Protein AF-R7ULP4-F1 (afdb_monomer)

Sequence (105 aa):
AEEVTEVVMGDGTTFQCGSIAWAKIVGCPWWPCRVRTFVKTENPEGGATYTANVSWFATKTFSMVDCTDMRPFLEDFHLRYTRKQRKSGYRSAVRNALAVAKLMT

Structure (mmCIF, N/CA/C/O backbone):
data_AF-R7ULP4-F1
#
_entry.id   AF-R7ULP4-F1
#
loop_
_atom_site.group_PDB
_atom_site.id
_atom_site.type_symbol
_atom_site.label_atom_id
_atom_site.label_alt_id
_atom_site.label_comp_id
_atom_site.label_asym_id
_atom_site.label_entity_id
_atom_site.label_seq_id
_atom_site.pdbx_PDB_ins_code
_atom_site.Cartn_x
_atom_site.Cartn_y
_atom_site.Cartn_z
_atom_site.occupancy
_atom_site.B_iso_or_equiv
_atom_site.auth_seq_id
_atom_site.auth_comp_id
_atom_site.auth_asym_id
_atom_site.auth_atom_id
_atom_site.pdbx_PDB_model_num
ATOM 1 N N . ALA A 1 1 ? -4.249 3.906 19.798 1.00 82.88 1 ALA A N 1
ATOM 2 C CA . ALA A 1 1 ? -3.920 3.407 18.454 1.00 82.88 1 ALA A CA 1
ATOM 3 C C . ALA A 1 1 ? -4.171 1.910 18.455 1.00 82.88 1 ALA A C 1
ATOM 5 O O . ALA A 1 1 ? -3.682 1.232 19.350 1.00 82.88 1 ALA A O 1
ATOM 6 N N . GLU A 1 2 ? -4.996 1.438 17.534 1.00 93.56 2 GLU A N 1
ATOM 7 C CA . GLU A 1 2 ? -5.482 0.060 17.448 1.00 93.56 2 GLU A CA 1
ATOM 8 C C . GLU A 1 2 ? -4.964 -0.560 16.14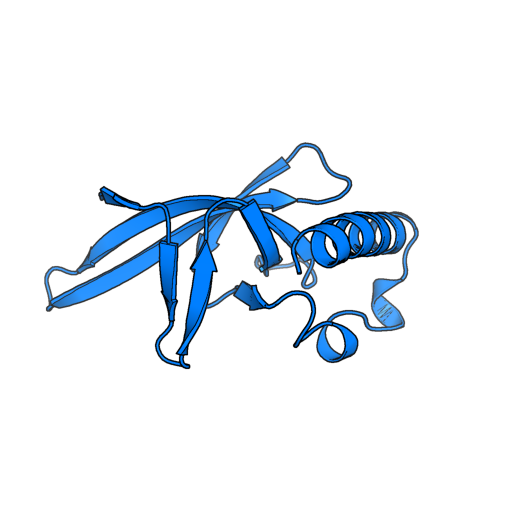9 1.00 93.56 2 GLU A C 1
ATOM 10 O O . GLU A 1 2 ? -5.035 0.079 15.099 1.00 93.56 2 GLU A O 1
ATOM 15 N N . GLU A 1 3 ? -4.415 -1.773 16.206 1.00 95.81 3 GLU A N 1
ATOM 16 C CA . GLU A 1 3 ? -4.027 -2.493 14.992 1.00 95.81 3 GLU A CA 1
ATOM 17 C C . GLU A 1 3 ? -5.256 -3.153 14.363 1.00 95.81 3 GLU A C 1
ATOM 19 O O . GLU A 1 3 ? -6.002 -3.853 15.043 1.00 95.81 3 GLU A O 1
ATOM 24 N N . VAL A 1 4 ? -5.456 -2.942 13.064 1.00 96.25 4 VAL A N 1
ATOM 25 C CA . VAL A 1 4 ? -6.571 -3.516 12.301 1.00 96.25 4 VAL A CA 1
ATOM 26 C C . VAL A 1 4 ? -6.054 -4.208 11.042 1.00 96.25 4 VAL A C 1
ATOM 28 O O . VAL A 1 4 ? -4.974 -3.895 10.532 1.00 96.25 4 VAL A O 1
ATOM 31 N N . THR A 1 5 ? -6.818 -5.177 10.537 1.00 95.06 5 THR A N 1
ATOM 32 C CA . THR A 1 5 ? -6.424 -5.993 9.376 1.00 95.06 5 THR A CA 1
ATOM 33 C C . THR A 1 5 ? -7.008 -5.517 8.054 1.00 95.06 5 THR A C 1
ATOM 35 O O . THR A 1 5 ? -6.616 -6.003 6.995 1.00 95.06 5 THR A O 1
ATOM 38 N N . GLU A 1 6 ? -7.951 -4.586 8.106 1.00 96.06 6 GLU A N 1
ATOM 39 C CA . GLU A 1 6 ? -8.679 -4.069 6.958 1.00 96.06 6 GLU A CA 1
ATOM 40 C C . GLU A 1 6 ? -9.084 -2.621 7.215 1.00 96.06 6 GLU A C 1
ATOM 42 O O . GLU A 1 6 ? -9.358 -2.236 8.353 1.00 96.06 6 GLU A O 1
ATOM 47 N N . VAL A 1 7 ? -9.124 -1.827 6.148 1.00 96.31 7 VAL A N 1
ATOM 48 C CA . VAL A 1 7 ? -9.623 -0.454 6.159 1.00 96.31 7 VAL A CA 1
ATOM 49 C C . VAL A 1 7 ? -10.490 -0.209 4.931 1.00 96.31 7 VAL A C 1
ATOM 51 O O . VAL A 1 7 ? -10.157 -0.643 3.827 1.00 96.31 7 VAL A O 1
ATOM 54 N N . VAL A 1 8 ? -11.586 0.521 5.130 1.00 95.00 8 VAL A N 1
ATOM 55 C CA . VAL A 1 8 ? -12.453 1.020 4.057 1.00 95.00 8 VAL A CA 1
ATOM 56 C C . VAL A 1 8 ? -12.286 2.532 3.995 1.00 95.00 8 VAL A C 1
ATOM 58 O O . VAL A 1 8 ? -12.530 3.241 4.972 1.00 95.00 8 VAL A O 1
ATOM 61 N N . MET A 1 9 ? -11.826 3.021 2.852 1.00 91.38 9 MET A N 1
ATOM 62 C CA . MET A 1 9 ? -11.582 4.433 2.596 1.00 91.38 9 MET A CA 1
ATOM 63 C C . MET A 1 9 ? -12.886 5.155 2.257 1.00 91.38 9 MET A C 1
ATOM 65 O O . MET A 1 9 ? -13.856 4.549 1.806 1.00 91.38 9 MET A O 1
ATOM 69 N N . GLY A 1 10 ? -12.903 6.479 2.426 1.00 87.56 10 GLY A N 1
ATOM 70 C CA . GLY A 1 10 ? -14.094 7.295 2.154 1.00 87.56 10 GLY A CA 1
ATOM 71 C C . GLY A 1 10 ? -14.578 7.262 0.697 1.00 87.56 10 GLY A C 1
ATOM 72 O O . GLY A 1 10 ? -15.737 7.567 0.442 1.00 87.56 10 GLY A O 1
ATOM 73 N N . ASP A 1 11 ? -13.721 6.868 -0.250 1.00 87.50 11 ASP A N 1
ATOM 74 C CA . ASP A 1 11 ? -14.073 6.663 -1.662 1.00 87.50 11 ASP A CA 1
ATOM 75 C C . ASP A 1 11 ? -14.594 5.241 -1.966 1.00 87.50 11 ASP A C 1
ATOM 77 O O . ASP A 1 11 ? -14.835 4.907 -3.124 1.00 87.50 11 ASP A O 1
ATOM 81 N N . GLY A 1 12 ? -14.782 4.407 -0.936 1.00 91.31 12 GLY A N 1
ATOM 82 C CA . GLY A 1 12 ? -15.225 3.017 -1.049 1.00 91.31 12 GLY A CA 1
ATOM 83 C C . GLY A 1 12 ? -14.100 2.018 -1.324 1.00 91.31 12 GLY A C 1
ATOM 84 O O . GLY A 1 12 ? -14.361 0.818 -1.383 1.00 91.31 12 GLY A O 1
ATOM 85 N N . THR A 1 13 ? -12.854 2.474 -1.474 1.00 93.31 13 THR A N 1
ATOM 86 C CA . THR A 1 13 ? -11.702 1.585 -1.645 1.00 93.31 13 THR A CA 1
ATOM 87 C C . THR A 1 13 ? -11.441 0.782 -0.376 1.00 93.31 13 THR A C 1
ATOM 89 O O . THR A 1 13 ? -11.289 1.360 0.697 1.00 93.31 13 THR A O 1
ATOM 92 N N . THR A 1 14 ? -11.273 -0.531 -0.504 1.00 95.75 14 THR A N 1
ATOM 93 C CA . THR A 1 14 ? -10.909 -1.403 0.618 1.00 95.75 14 THR A CA 1
ATOM 94 C C . THR A 1 14 ? -9.472 -1.891 0.484 1.00 95.75 14 THR A C 1
ATOM 96 O O . THR A 1 14 ? -9.057 -2.351 -0.580 1.00 95.75 14 THR A O 1
ATOM 99 N N . PHE A 1 15 ? -8.713 -1.834 1.578 1.00 96.69 15 PHE A N 1
ATOM 100 C CA . PHE A 1 15 ? -7.401 -2.468 1.680 1.00 96.69 15 PHE A CA 1
ATOM 101 C C . PHE A 1 15 ? -7.379 -3.448 2.848 1.00 96.69 15 PHE A C 1
ATOM 103 O O . PHE A 1 15 ? -7.901 -3.158 3.919 1.00 96.69 15 PHE A O 1
ATOM 110 N N . GLN A 1 16 ? -6.708 -4.579 2.661 1.00 96.81 16 GLN A N 1
ATOM 111 C CA . GLN A 1 16 ? -6.537 -5.624 3.664 1.00 96.81 16 GLN A CA 1
ATOM 112 C C . GLN A 1 16 ? -5.054 -5.940 3.871 1.00 96.81 16 GLN A C 1
ATOM 114 O O . GLN A 1 16 ? -4.196 -5.630 3.036 1.00 96.81 16 GLN A O 1
ATOM 119 N N . CYS A 1 17 ? -4.727 -6.592 4.983 1.00 96.75 17 CYS A N 1
ATOM 120 C CA . CYS A 1 17 ? -3.405 -7.167 5.183 1.00 96.75 17 CYS A CA 1
ATOM 121 C C . CYS A 1 17 ? -3.055 -8.093 4.014 1.00 96.75 17 CYS A C 1
ATOM 123 O O . CYS A 1 17 ? -3.781 -9.024 3.678 1.00 96.75 17 CYS A O 1
ATOM 125 N N . GLY A 1 18 ? -1.911 -7.838 3.386 1.00 96.50 18 GLY A N 1
ATOM 126 C CA . GLY A 1 18 ? -1.467 -8.551 2.199 1.00 96.50 18 GLY A CA 1
ATOM 127 C C . GL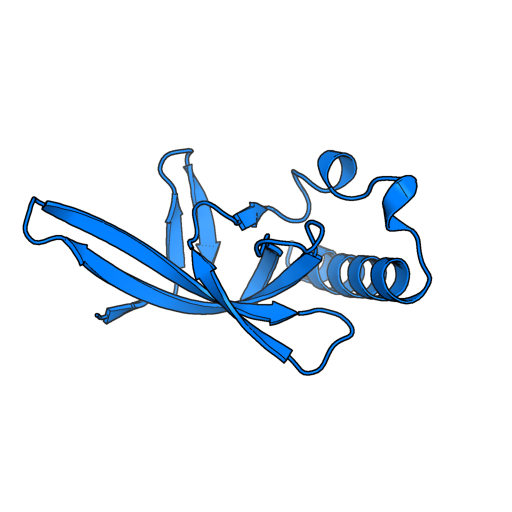Y A 1 18 ? -1.878 -7.918 0.872 1.00 96.50 18 GLY A C 1
ATOM 128 O O . GLY A 1 18 ? -1.275 -8.307 -0.129 1.00 96.50 18 GLY A O 1
ATOM 129 N N . SER A 1 19 ? -2.789 -6.934 0.846 1.00 97.00 19 SER A N 1
ATOM 130 C CA . SER A 1 19 ? -3.129 -6.194 -0.374 1.00 97.00 19 SER A CA 1
ATOM 131 C C . SER A 1 19 ? -1.882 -5.606 -1.028 1.00 97.00 19 SER A C 1
ATOM 133 O O . SER A 1 19 ? -0.966 -5.109 -0.359 1.00 97.00 19 SER A O 1
ATOM 135 N N . ILE A 1 20 ? -1.862 -5.651 -2.358 1.00 98.06 20 ILE A N 1
ATOM 136 C CA . ILE A 1 20 ? -0.858 -4.966 -3.164 1.00 98.06 20 ILE A CA 1
ATOM 137 C C . ILE A 1 20 ? -1.420 -3.596 -3.521 1.00 98.06 20 ILE A C 1
ATOM 139 O O . ILE A 1 20 ? -2.533 -3.495 -4.034 1.00 98.06 20 ILE A O 1
ATOM 143 N N . ALA A 1 21 ? -0.653 -2.545 -3.248 1.00 98.00 21 ALA A N 1
ATOM 144 C CA . ALA A 1 21 ? -1.081 -1.168 -3.453 1.00 98.00 21 ALA A CA 1
ATOM 145 C C . ALA A 1 21 ? 0.041 -0.327 -4.065 1.00 98.00 21 ALA A C 1
ATOM 147 O O . ALA A 1 21 ? 1.222 -0.682 -4.026 1.00 98.00 21 ALA A O 1
ATOM 148 N N . TRP A 1 22 ? -0.330 0.821 -4.616 1.00 97.94 22 TRP A N 1
ATOM 149 C CA . TRP A 1 22 ? 0.587 1.936 -4.787 1.00 97.94 22 TRP A CA 1
ATOM 150 C C . TRP A 1 22 ? 0.589 2.758 -3.508 1.00 97.94 22 TRP A C 1
ATOM 152 O O . TRP A 1 22 ? -0.474 3.077 -2.988 1.00 97.94 22 TRP A O 1
ATOM 162 N N . ALA A 1 23 ? 1.766 3.153 -3.040 1.00 97.75 23 ALA A N 1
ATOM 163 C CA . ALA A 1 23 ? 1.897 4.080 -1.926 1.00 97.75 23 ALA A CA 1
ATOM 164 C C . ALA A 1 23 ? 2.862 5.214 -2.277 1.00 97.75 23 ALA A C 1
ATOM 166 O O . ALA A 1 23 ? 3.774 5.057 -3.102 1.00 97.75 23 ALA A O 1
ATOM 167 N N . LYS A 1 24 ? 2.637 6.373 -1.663 1.00 95.81 24 LYS A N 1
ATOM 168 C CA . LYS A 1 24 ? 3.416 7.585 -1.883 1.00 95.81 24 LYS A CA 1
ATOM 169 C C . LYS A 1 24 ? 4.065 8.034 -0.583 1.00 95.81 24 LYS A C 1
ATOM 171 O O . LYS A 1 24 ? 3.412 8.170 0.436 1.00 95.81 24 LYS A O 1
ATOM 176 N N . ILE A 1 25 ? 5.359 8.329 -0.654 1.00 94.62 25 ILE A N 1
ATOM 177 C CA . ILE A 1 25 ? 6.059 9.103 0.376 1.00 94.62 25 ILE A CA 1
ATOM 178 C C . ILE A 1 25 ? 6.624 10.376 -0.250 1.00 94.62 25 ILE A C 1
ATOM 180 O O . ILE A 1 25 ? 6.902 10.425 -1.458 1.00 94.62 25 ILE A O 1
ATOM 184 N N . VAL A 1 26 ? 6.752 11.435 0.546 1.00 92.00 26 VAL A N 1
ATOM 185 C CA . VAL A 1 26 ? 7.266 12.737 0.095 1.00 92.00 26 VAL A CA 1
ATOM 186 C C . VAL A 1 26 ? 8.657 12.565 -0.533 1.00 92.00 26 VAL A C 1
ATOM 188 O O . VAL A 1 26 ? 9.481 11.797 -0.051 1.00 92.00 26 VAL A O 1
ATOM 191 N N . GLY A 1 27 ? 8.902 13.228 -1.668 1.00 90.12 27 GLY A N 1
ATOM 192 C CA . GLY A 1 27 ? 10.177 13.144 -2.399 1.00 90.12 27 GLY A CA 1
ATOM 193 C C . GLY A 1 27 ? 10.382 11.899 -3.281 1.00 90.12 27 GLY A C 1
ATOM 194 O O . GLY A 1 27 ? 11.227 11.931 -4.173 1.00 90.12 27 GLY A O 1
ATOM 195 N N . CYS A 1 28 ? 9.592 10.831 -3.123 1.00 89.12 28 CYS A N 1
ATOM 196 C CA . CYS A 1 28 ? 9.667 9.627 -3.967 1.00 89.12 28 CYS A CA 1
ATOM 197 C C . CYS A 1 28 ? 8.495 9.540 -4.961 1.00 89.12 28 CYS A C 1
ATOM 199 O O . CYS A 1 28 ? 7.438 10.121 -4.708 1.00 89.12 28 CYS A O 1
ATOM 201 N N . PRO A 1 29 ? 8.624 8.828 -6.098 1.00 91.69 29 PRO A N 1
ATOM 202 C CA . PRO A 1 29 ? 7.467 8.507 -6.934 1.00 91.69 29 PRO A CA 1
ATOM 203 C C . PRO A 1 29 ? 6.511 7.555 -6.198 1.00 91.69 29 PRO A C 1
ATOM 205 O O . PRO A 1 29 ? 6.871 6.960 -5.185 1.00 91.69 29 PRO A O 1
ATOM 208 N N . TRP A 1 30 ? 5.303 7.381 -6.737 1.00 94.94 30 TRP A N 1
ATOM 209 C CA . TRP A 1 30 ? 4.428 6.279 -6.334 1.00 94.94 30 TRP A CA 1
ATOM 210 C C . TRP A 1 30 ? 5.158 4.954 -6.540 1.00 94.94 30 TRP A C 1
ATOM 212 O O . TRP A 1 30 ? 5.652 4.700 -7.638 1.00 94.94 30 TRP A O 1
ATOM 222 N N . TRP A 1 31 ? 5.237 4.127 -5.501 1.00 95.88 31 TRP A N 1
ATOM 223 C CA . TRP A 1 31 ? 5.965 2.861 -5.531 1.00 95.88 31 TRP A CA 1
ATOM 224 C C . TRP A 1 31 ? 5.044 1.715 -5.104 1.00 95.88 31 TRP A C 1
ATOM 226 O O . TRP A 1 31 ? 4.212 1.911 -4.216 1.00 95.88 31 TRP A O 1
ATOM 236 N N . PRO A 1 32 ? 5.155 0.526 -5.720 1.00 97.50 32 PRO A N 1
ATOM 237 C CA . PRO A 1 32 ? 4.352 -0.615 -5.311 1.00 97.50 32 PRO A CA 1
ATOM 238 C C . PRO A 1 32 ? 4.782 -1.145 -3.943 1.00 97.50 32 PRO A C 1
ATOM 240 O O . PRO A 1 32 ? 5.973 -1.345 -3.677 1.00 97.50 32 PRO A O 1
ATOM 243 N N . CYS A 1 33 ? 3.810 -1.453 -3.099 1.00 98.19 33 CYS A N 1
ATOM 244 C CA . CYS A 1 33 ? 4.029 -2.007 -1.775 1.00 98.19 33 CYS A CA 1
ATOM 245 C C . CYS A 1 33 ? 3.059 -3.154 -1.471 1.00 98.19 33 CYS A C 1
ATOM 247 O O . CYS A 1 33 ? 2.055 -3.349 -2.161 1.00 98.19 33 CYS A O 1
ATOM 249 N N . ARG A 1 34 ? 3.392 -3.933 -0.441 1.00 98.12 34 ARG A N 1
ATOM 250 C CA . ARG A 1 34 ? 2.499 -4.907 0.183 1.00 98.12 34 ARG A CA 1
ATOM 251 C C . ARG A 1 34 ? 2.127 -4.407 1.570 1.00 98.12 34 ARG A C 1
ATOM 253 O O . ARG A 1 34 ? 3.007 -4.090 2.372 1.00 98.12 34 ARG A O 1
ATOM 260 N N . VAL A 1 35 ? 0.833 -4.367 1.850 1.00 98.12 35 VAL A N 1
ATOM 261 C CA . VAL A 1 35 ? 0.309 -4.027 3.172 1.00 98.12 35 VAL A CA 1
ATOM 262 C C . VAL A 1 35 ? 0.642 -5.144 4.156 1.00 98.12 35 VAL A C 1
ATOM 264 O O . VAL A 1 35 ? 0.439 -6.321 3.855 1.00 98.12 35 VAL A O 1
ATOM 267 N N . ARG A 1 36 ? 1.148 -4.782 5.335 1.00 97.38 36 ARG A N 1
ATOM 268 C CA . ARG A 1 36 ? 1.429 -5.719 6.428 1.00 97.38 36 ARG A CA 1
ATOM 269 C C . ARG A 1 36 ? 0.363 -5.651 7.508 1.00 97.38 36 ARG A C 1
ATOM 271 O O . ARG A 1 36 ? -0.176 -6.691 7.853 1.00 97.38 36 ARG A O 1
ATOM 278 N N . THR A 1 37 ? 0.105 -4.450 8.015 1.00 97.44 37 THR A N 1
ATOM 279 C CA . THR A 1 37 ? -0.863 -4.148 9.078 1.00 97.44 37 THR A CA 1
ATOM 280 C C . THR A 1 37 ? -1.363 -2.715 8.909 1.00 97.44 37 THR A C 1
ATOM 282 O O . THR A 1 37 ? -0.735 -1.922 8.196 1.00 97.44 37 THR A O 1
ATOM 285 N N . PHE A 1 38 ? -2.460 -2.367 9.573 1.00 98.19 38 PHE A N 1
ATOM 286 C CA . PHE A 1 38 ? -2.931 -0.990 9.686 1.00 98.19 38 PHE A CA 1
ATOM 287 C C . PHE A 1 38 ? -2.998 -0.571 11.142 1.00 98.19 38 PHE A C 1
ATOM 289 O O . PHE A 1 38 ? -3.240 -1.388 12.021 1.00 98.19 38 PHE A O 1
ATOM 296 N N . VAL A 1 39 ? -2.839 0.722 11.382 1.00 97.75 39 VAL A N 1
ATOM 297 C CA . VAL A 1 39 ? -3.034 1.338 12.686 1.00 97.75 39 VAL A CA 1
ATOM 298 C C . VAL A 1 39 ? -4.136 2.377 12.555 1.00 97.75 39 VAL A C 1
ATOM 300 O O . VAL A 1 39 ? -3.983 3.359 11.827 1.00 97.75 39 VAL A O 1
ATOM 303 N N . LYS A 1 40 ? -5.238 2.157 13.270 1.00 96.69 40 LYS A N 1
ATOM 304 C CA . LYS A 1 40 ? -6.317 3.120 13.464 1.00 96.69 40 LYS A CA 1
ATOM 305 C C . LYS A 1 40 ? -5.962 4.030 14.638 1.00 96.69 40 LYS A C 1
ATOM 307 O O . LYS A 1 40 ? -5.687 3.564 15.749 1.00 96.69 40 LYS A O 1
ATOM 312 N N . THR A 1 41 ? -5.994 5.335 14.409 1.00 95.69 41 THR A N 1
ATOM 313 C CA . THR A 1 41 ? -5.828 6.343 15.460 1.00 95.69 41 THR A CA 1
ATOM 314 C C . THR A 1 41 ? -7.083 7.194 15.523 1.00 95.69 41 THR A C 1
ATOM 316 O O . THR A 1 41 ? -7.437 7.854 14.551 1.00 95.69 41 THR A O 1
ATOM 319 N N . GLU A 1 42 ? -7.777 7.143 16.656 1.00 94.12 42 GLU A N 1
ATOM 320 C CA . GLU A 1 42 ? -8.962 7.965 16.889 1.00 94.12 42 GLU A CA 1
ATOM 321 C C . GLU A 1 42 ? -8.556 9.415 17.136 1.00 94.12 42 GLU A C 1
ATOM 323 O O . GLU A 1 42 ? -7.576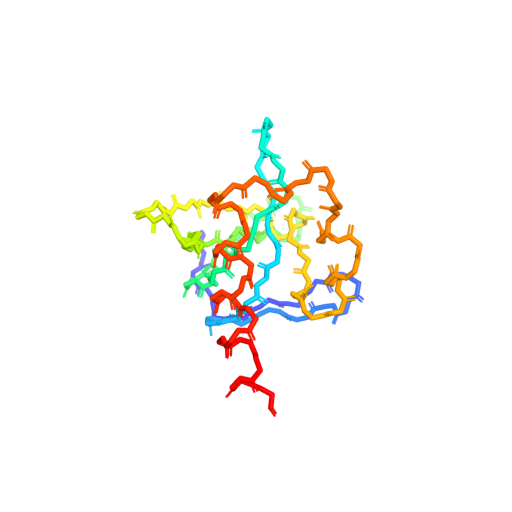 9.689 17.834 1.00 94.12 42 GLU A O 1
ATOM 328 N N . ASN A 1 43 ? -9.311 10.338 16.550 1.00 89.44 43 ASN A N 1
ATOM 329 C CA . ASN A 1 43 ? -9.082 11.761 16.731 1.00 89.44 43 ASN A CA 1
ATOM 330 C C . ASN A 1 43 ? -9.924 12.269 17.914 1.00 89.44 43 ASN A C 1
ATOM 332 O O . ASN A 1 43 ? -11.106 11.929 17.995 1.00 89.44 43 ASN A O 1
ATOM 336 N N . PRO A 1 44 ? -9.376 13.129 18.794 1.00 87.69 44 PRO A N 1
ATOM 337 C CA . PRO A 1 44 ? -10.126 13.696 19.921 1.00 87.69 44 PRO A CA 1
ATOM 338 C C . PRO A 1 44 ? -11.374 14.490 19.507 1.00 87.69 44 PRO A C 1
ATOM 340 O O . PRO A 1 44 ? -12.349 14.545 20.247 1.00 87.69 44 PRO A O 1
ATOM 343 N N . GLU A 1 45 ? -11.346 15.089 18.315 1.00 88.88 45 GLU A N 1
ATOM 344 C CA . GLU A 1 45 ? -12.446 15.873 17.734 1.00 88.88 45 GLU A CA 1
ATOM 345 C C . GLU A 1 45 ? -13.494 14.998 17.016 1.00 88.88 45 GLU A C 1
ATOM 347 O O . GLU A 1 45 ? -14.475 15.508 16.477 1.00 88.88 45 GLU A O 1
ATOM 352 N N . GLY A 1 46 ? -13.304 13.675 17.024 1.00 85.50 46 GLY A N 1
ATOM 353 C CA . GLY A 1 46 ? -14.136 12.704 16.323 1.00 85.50 46 GLY A CA 1
ATOM 354 C C . GLY A 1 46 ? -13.505 12.193 15.023 1.00 85.50 46 GLY A C 1
ATOM 355 O O . GLY A 1 46 ? -12.713 12.864 14.361 1.00 85.50 46 GLY A O 1
ATOM 356 N N . GLY A 1 47 ? -13.867 10.963 14.653 1.00 88.31 47 GLY A N 1
ATOM 357 C CA . GLY A 1 47 ? -13.326 10.263 13.486 1.00 88.31 47 GLY A CA 1
ATOM 358 C C . GLY A 1 47 ? -12.037 9.489 13.776 1.00 88.31 47 GLY A C 1
ATOM 359 O O . GLY A 1 47 ? -11.590 9.373 14.918 1.00 88.31 47 GLY A O 1
ATOM 360 N N . ALA A 1 48 ? -11.447 8.921 12.724 1.00 91.75 48 ALA A N 1
ATOM 361 C CA . ALA A 1 48 ? -10.214 8.151 12.820 1.00 91.75 48 ALA A CA 1
ATOM 362 C C . ALA A 1 48 ? -9.332 8.353 11.585 1.00 91.75 48 ALA A C 1
ATOM 364 O O . ALA A 1 48 ? -9.830 8.509 10.469 1.00 91.75 48 ALA A O 1
ATOM 365 N N . THR A 1 49 ? -8.022 8.312 11.798 1.00 93.50 49 THR A N 1
ATOM 366 C CA . THR A 1 49 ? -7.010 8.210 10.744 1.00 93.50 49 THR A CA 1
ATOM 367 C C . THR A 1 49 ? -6.481 6.783 10.673 1.00 93.50 49 THR A C 1
ATOM 369 O O . THR A 1 49 ? -6.499 6.046 11.664 1.00 93.50 49 THR A O 1
ATOM 372 N N . TYR A 1 50 ? -6.015 6.388 9.490 1.00 96.38 50 TYR A N 1
ATOM 373 C CA . TYR A 1 50 ? -5.509 5.045 9.235 1.00 96.38 50 TYR A CA 1
ATOM 374 C C . TYR A 1 50 ? -4.128 5.135 8.603 1.00 96.38 50 TYR A C 1
ATOM 376 O O . TYR A 1 50 ? -3.957 5.717 7.531 1.00 96.38 50 TYR A O 1
ATOM 384 N N . THR A 1 51 ? -3.141 4.517 9.239 1.00 97.50 51 THR A N 1
ATOM 385 C CA . THR A 1 51 ? -1.777 4.427 8.713 1.00 97.50 51 THR A CA 1
ATOM 386 C C . THR A 1 51 ? -1.440 2.968 8.437 1.00 97.50 51 THR A C 1
ATOM 388 O O . THR A 1 51 ? -1.563 2.122 9.318 1.00 97.50 51 THR A O 1
ATOM 391 N N . ALA A 1 52 ? -0.994 2.653 7.228 1.00 98.31 52 ALA A N 1
ATOM 392 C CA . ALA A 1 52 ? -0.568 1.318 6.840 1.00 98.31 52 ALA A CA 1
ATOM 393 C C . ALA A 1 52 ? 0.931 1.119 7.095 1.00 98.31 52 ALA A C 1
ATOM 395 O O . ALA A 1 52 ? 1.755 1.932 6.674 1.00 98.31 52 ALA A O 1
ATOM 396 N N . ASN A 1 53 ? 1.300 -0.004 7.708 1.00 98.00 53 ASN A N 1
ATOM 397 C CA . ASN A 1 53 ? 2.665 -0.519 7.666 1.00 98.00 53 ASN A CA 1
ATOM 398 C C . ASN A 1 53 ? 2.852 -1.279 6.353 1.00 98.00 53 ASN A C 1
ATOM 400 O O . ASN A 1 53 ? 2.218 -2.315 6.135 1.00 98.00 53 ASN A O 1
ATOM 404 N N . VAL A 1 54 ? 3.723 -0.790 5.476 1.00 98.44 54 VAL A N 1
ATOM 405 C CA . VAL A 1 54 ? 3.921 -1.365 4.142 1.00 98.44 54 VAL A CA 1
ATOM 406 C C . VAL A 1 54 ? 5.357 -1.827 3.938 1.00 98.44 54 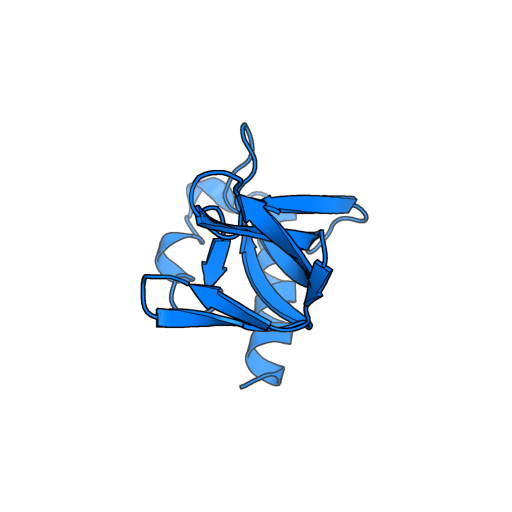VAL A C 1
ATOM 408 O O . VAL A 1 54 ? 6.295 -1.191 4.415 1.00 98.44 54 VAL A O 1
ATOM 411 N N . SER A 1 55 ? 5.546 -2.918 3.195 1.00 98.19 55 SER A N 1
ATOM 412 C CA . SER A 1 55 ? 6.851 -3.314 2.655 1.00 98.19 55 SER A CA 1
ATOM 413 C C . SER A 1 55 ? 6.938 -2.970 1.172 1.00 98.19 55 SER A C 1
ATOM 415 O O . SER A 1 55 ? 6.014 -3.225 0.398 1.00 98.19 55 SER A O 1
ATOM 417 N N . TRP A 1 56 ? 8.050 -2.371 0.756 1.00 97.50 56 TRP A N 1
ATOM 418 C CA . TRP A 1 56 ? 8.210 -1.897 -0.618 1.00 97.50 56 TRP A CA 1
ATOM 419 C C . TRP A 1 56 ? 8.746 -3.006 -1.527 1.00 97.50 56 TRP A C 1
ATOM 421 O O . TRP A 1 56 ? 9.726 -3.684 -1.207 1.00 97.50 56 TRP A O 1
ATOM 431 N N . PHE A 1 57 ? 8.134 -3.190 -2.700 1.00 96.62 57 PHE A N 1
ATOM 432 C CA . PHE A 1 57 ? 8.630 -4.179 -3.656 1.00 96.62 57 PHE A CA 1
ATOM 433 C C . PHE A 1 57 ? 10.023 -3.802 -4.174 1.00 96.62 57 PHE A C 1
ATOM 435 O O . PHE A 1 57 ? 10.303 -2.640 -4.473 1.00 96.62 57 PHE A O 1
ATOM 442 N N . ALA A 1 58 ? 10.872 -4.823 -4.333 1.00 94.12 58 ALA A N 1
ATOM 443 C CA . ALA A 1 58 ? 12.275 -4.719 -4.751 1.00 94.12 58 ALA A CA 1
ATOM 444 C C . ALA A 1 58 ? 13.184 -3.899 -3.811 1.00 94.12 58 ALA A C 1
ATOM 446 O O . ALA A 1 58 ? 14.285 -3.516 -4.206 1.00 94.12 58 ALA A O 1
ATOM 447 N N . THR A 1 59 ? 12.768 -3.680 -2.562 1.00 91.44 59 THR A N 1
ATOM 448 C CA . THR A 1 59 ? 13.629 -3.149 -1.498 1.00 91.44 59 THR A CA 1
ATOM 449 C C . THR A 1 59 ? 13.555 -4.056 -0.259 1.00 91.44 59 THR A C 1
ATOM 451 O O . THR A 1 59 ? 12.840 -5.057 -0.246 1.00 91.44 59 THR A O 1
ATOM 454 N N . LYS A 1 60 ? 14.327 -3.727 0.785 1.00 93.00 60 LYS A N 1
ATOM 455 C CA . LYS A 1 60 ? 14.243 -4.356 2.119 1.00 93.00 60 LYS A CA 1
ATOM 456 C C . LYS A 1 60 ? 13.619 -3.424 3.164 1.00 93.00 60 LYS A C 1
ATOM 458 O O . LYS A 1 60 ? 13.751 -3.661 4.360 1.00 93.00 60 LYS A O 1
ATOM 463 N N . THR A 1 61 ? 13.015 -2.327 2.721 1.00 95.81 61 THR A N 1
ATOM 464 C CA . THR A 1 61 ? 12.518 -1.269 3.599 1.00 95.81 61 THR A CA 1
ATOM 465 C C . THR A 1 61 ? 11.025 -1.425 3.853 1.00 95.81 61 THR A C 1
ATOM 467 O O . THR A 1 61 ? 10.277 -1.948 3.023 1.00 95.81 61 THR A O 1
ATOM 470 N N . PHE A 1 62 ? 10.597 -0.941 5.014 1.00 96.81 62 PHE A N 1
ATOM 471 C CA . PHE A 1 62 ? 9.198 -0.783 5.381 1.00 96.81 62 PHE A CA 1
ATOM 472 C C . PHE A 1 62 ? 8.953 0.653 5.837 1.00 96.81 62 PHE A C 1
ATOM 474 O O . PHE A 1 62 ? 9.894 1.376 6.178 1.00 96.81 62 PHE A O 1
ATOM 481 N N . SER A 1 63 ? 7.704 1.097 5.797 1.00 98.00 63 SER A N 1
ATOM 482 C CA . SER A 1 63 ? 7.327 2.450 6.208 1.00 98.00 63 SER A CA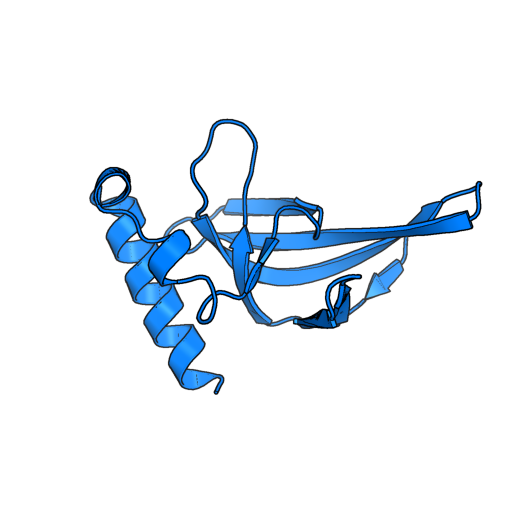 1
ATOM 483 C C . SER A 1 63 ? 5.889 2.480 6.703 1.00 98.00 63 SER A C 1
ATOM 485 O O . SER A 1 63 ? 5.083 1.643 6.305 1.00 98.00 63 SER A O 1
ATOM 487 N N . MET A 1 64 ? 5.586 3.465 7.545 1.00 97.50 64 MET A N 1
ATOM 488 C CA . MET A 1 64 ? 4.216 3.834 7.883 1.00 97.50 64 MET A CA 1
ATOM 489 C C . MET A 1 64 ? 3.742 4.876 6.865 1.00 97.50 64 MET A C 1
ATOM 491 O O . MET A 1 64 ? 4.415 5.889 6.682 1.00 97.50 64 MET A O 1
ATOM 495 N N . VAL A 1 65 ? 2.636 4.609 6.174 1.00 97.69 65 VAL A N 1
ATOM 496 C CA . VAL A 1 65 ? 2.069 5.482 5.134 1.00 97.69 65 VAL A CA 1
ATOM 497 C C . VAL A 1 65 ? 0.609 5.759 5.464 1.00 97.69 65 VAL A C 1
ATOM 499 O O . VAL A 1 65 ? -0.124 4.834 5.800 1.00 97.69 65 VAL A O 1
ATOM 502 N N . ASP A 1 66 ? 0.180 7.017 5.392 1.00 96.75 66 ASP A N 1
ATOM 503 C CA . ASP A 1 66 ? -1.233 7.358 5.551 1.00 96.75 66 ASP A CA 1
ATOM 504 C C . ASP A 1 66 ? -2.057 6.695 4.436 1.00 96.75 66 ASP A C 1
ATOM 506 O O . ASP A 1 66 ? -1.654 6.707 3.271 1.00 96.75 66 ASP A O 1
ATOM 510 N N . CYS A 1 67 ? -3.203 6.096 4.760 1.00 96.62 67 CYS A N 1
ATOM 511 C CA . CYS A 1 67 ? -4.000 5.392 3.754 1.00 96.62 67 CYS A CA 1
ATOM 512 C C . CYS A 1 67 ? -4.555 6.333 2.665 1.00 96.62 67 CYS A C 1
ATOM 514 O O . CYS A 1 67 ? -4.893 5.872 1.576 1.00 96.62 67 CYS A O 1
ATOM 516 N N . THR A 1 68 ? -4.601 7.650 2.898 1.00 95.31 68 THR A N 1
ATOM 517 C CA . THR A 1 68 ? -4.917 8.656 1.866 1.00 95.31 68 THR A CA 1
ATOM 518 C C . THR A 1 68 ? -3.823 8.798 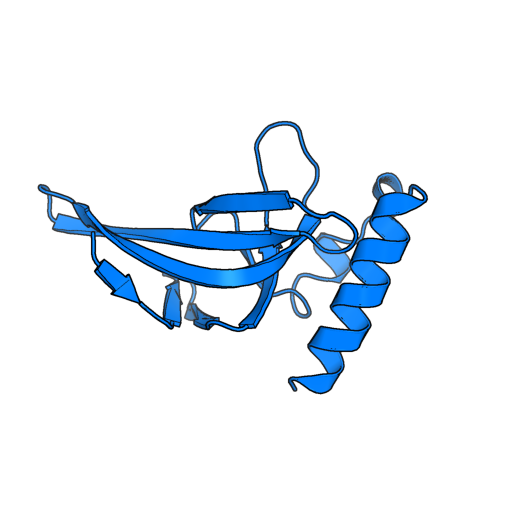0.797 1.00 95.31 68 THR A C 1
ATOM 520 O O . THR A 1 68 ? -4.115 9.167 -0.346 1.00 95.31 68 THR A O 1
ATOM 523 N N . ASP A 1 69 ? -2.586 8.415 1.128 1.00 97.06 69 ASP A N 1
ATOM 524 C CA . ASP A 1 69 ? -1.428 8.338 0.232 1.00 97.06 69 ASP A CA 1
ATOM 525 C C . ASP A 1 69 ? -1.271 6.939 -0.398 1.00 97.06 69 ASP A C 1
ATOM 527 O O . ASP A 1 69 ? -0.195 6.575 -0.892 1.00 97.06 69 ASP A O 1
ATOM 531 N N . MET A 1 70 ? -2.348 6.147 -0.418 1.00 97.81 70 MET A N 1
ATOM 532 C CA . MET A 1 70 ? -2.408 4.830 -1.052 1.00 97.81 70 MET A CA 1
ATOM 533 C C . MET A 1 70 ? -3.433 4.776 -2.185 1.00 97.81 70 MET A C 1
ATOM 535 O O . MET A 1 70 ? -4.426 5.501 -2.196 1.00 97.81 70 MET A O 1
ATOM 539 N N . ARG A 1 71 ? -3.186 3.904 -3.170 1.00 97.44 71 ARG A N 1
ATOM 540 C CA . ARG A 1 71 ? -4.112 3.611 -4.273 1.00 97.44 71 ARG A CA 1
ATOM 541 C C . ARG A 1 71 ? -4.132 2.116 -4.603 1.00 97.44 71 ARG A C 1
ATOM 543 O O . ARG A 1 71 ? -3.080 1.475 -4.507 1.00 97.44 71 ARG A O 1
ATOM 550 N N . PRO A 1 72 ? -5.279 1.559 -5.025 1.00 96.88 72 PRO A N 1
ATOM 551 C CA . PRO A 1 72 ? -5.378 0.163 -5.452 1.00 96.88 72 PRO A CA 1
ATOM 552 C C . PRO A 1 72 ? -4.399 -0.166 -6.581 1.00 96.88 72 PRO A C 1
ATOM 554 O O . PRO A 1 72 ? -4.194 0.637 -7.491 1.00 96.88 72 PRO A O 1
ATOM 557 N N . PHE A 1 73 ? -3.716 -1.310 -6.516 1.00 97.38 73 PHE A N 1
ATOM 558 C CA . PHE A 1 73 ? -2.600 -1.545 -7.433 1.00 97.38 73 PHE A CA 1
ATOM 559 C C . PHE A 1 73 ? -3.031 -1.758 -8.889 1.00 97.38 73 PHE A C 1
ATOM 561 O O . PHE A 1 73 ? -2.401 -1.193 -9.789 1.00 97.38 73 PHE A O 1
ATOM 568 N N . LEU A 1 74 ? -4.058 -2.578 -9.126 1.00 95.81 74 LEU A N 1
ATOM 569 C CA . LEU A 1 74 ? -4.470 -2.978 -10.474 1.00 95.81 74 LEU A CA 1
ATOM 570 C C . LEU A 1 74 ? -5.307 -1.891 -11.153 1.00 95.81 74 LEU A C 1
ATOM 572 O O . LEU A 1 74 ? -5.083 -1.584 -12.322 1.00 95.81 74 LEU A O 1
ATOM 576 N N . GLU A 1 75 ? -6.206 -1.269 -10.402 1.00 95.25 75 GLU A N 1
ATOM 577 C CA . GLU A 1 75 ? -7.138 -0.239 -10.853 1.00 95.25 75 GLU A CA 1
ATOM 578 C C . GLU A 1 75 ? -6.378 1.027 -11.273 1.00 95.25 75 GLU A C 1
ATOM 580 O O . GLU A 1 75 ? -6.597 1.569 -12.356 1.00 95.25 75 GLU A O 1
ATOM 585 N N . ASP A 1 76 ? -5.395 1.444 -10.470 1.00 95.62 76 ASP A N 1
ATOM 586 C CA . ASP A 1 76 ? -4.575 2.631 -10.732 1.00 95.62 76 ASP A CA 1
ATOM 587 C C . ASP A 1 76 ? -3.310 2.310 -11.558 1.00 95.62 76 ASP A C 1
ATOM 589 O O . ASP A 1 76 ? -2.471 3.189 -11.791 1.00 95.62 76 ASP A O 1
ATOM 593 N N . PHE A 1 77 ? -3.135 1.067 -12.032 1.00 94.31 77 PHE A N 1
ATOM 594 C CA . PHE A 1 77 ? -1.882 0.599 -12.639 1.00 94.31 77 PHE A CA 1
ATOM 595 C C . PHE A 1 77 ? -1.402 1.500 -13.782 1.00 94.31 77 PHE A C 1
ATOM 597 O O . PHE A 1 77 ? -0.239 1.908 -13.815 1.00 94.31 77 PHE A O 1
ATOM 604 N N . HIS A 1 78 ? -2.289 1.854 -14.714 1.00 92.12 78 HIS A N 1
ATOM 605 C CA . HIS A 1 78 ? -1.940 2.680 -15.873 1.00 92.12 78 HIS A CA 1
ATOM 606 C C . HIS A 1 78 ? -1.653 4.143 -15.509 1.00 92.12 78 HIS A C 1
ATOM 608 O O . HIS A 1 78 ? -0.841 4.788 -16.176 1.00 92.12 78 HIS A O 1
ATOM 614 N N . LEU A 1 79 ? -2.266 4.648 -14.434 1.00 93.00 79 LEU A N 1
ATOM 615 C CA . LEU A 1 79 ? -2.047 6.005 -13.932 1.00 93.00 79 LEU A CA 1
ATOM 616 C C . LEU A 1 79 ? -0.688 6.126 -13.237 1.00 93.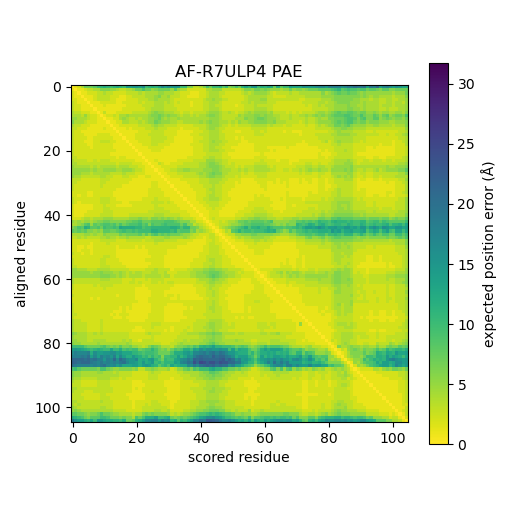00 79 LEU A C 1
ATOM 618 O O . LEU A 1 79 ? -0.008 7.150 -13.352 1.00 93.00 79 LEU A O 1
ATOM 622 N N . ARG A 1 80 ? -0.272 5.078 -12.518 1.00 92.94 80 ARG A N 1
ATOM 623 C CA . ARG A 1 80 ? 0.954 5.094 -11.709 1.00 92.94 80 ARG A CA 1
ATOM 624 C C . ARG A 1 80 ? 2.170 4.567 -12.462 1.00 92.94 80 ARG A C 1
ATOM 626 O O . ARG A 1 80 ? 3.254 5.127 -12.304 1.00 92.94 80 ARG A O 1
ATOM 633 N N . TYR A 1 81 ? 2.013 3.592 -13.359 1.00 91.00 81 TYR A N 1
ATOM 634 C CA . TYR A 1 81 ? 3.115 3.020 -14.138 1.00 91.00 81 TYR A CA 1
ATOM 635 C C . TYR A 1 81 ? 3.506 3.863 -15.368 1.00 91.00 81 TYR A C 1
ATOM 637 O O . TYR A 1 81 ? 3.342 3.474 -16.530 1.00 91.00 81 TYR A O 1
ATOM 645 N N . THR A 1 82 ? 4.087 5.040 -15.127 1.00 83.19 82 THR A N 1
ATOM 646 C CA . THR A 1 82 ? 4.449 5.984 -16.200 1.00 83.19 82 THR A CA 1
ATOM 647 C C . THR A 1 82 ? 5.817 5.694 -16.835 1.00 83.19 82 THR A C 1
ATOM 649 O O . THR A 1 82 ? 6.751 5.210 -16.191 1.00 83.19 82 THR A O 1
ATOM 652 N N . ARG A 1 83 ? 5.991 6.055 -18.120 1.00 74.19 83 ARG A N 1
ATOM 653 C CA . ARG A 1 83 ? 7.254 5.853 -18.870 1.00 74.19 83 ARG A CA 1
ATOM 654 C C . ARG A 1 83 ? 8.463 6.514 -18.195 1.00 74.19 83 ARG A C 1
ATOM 656 O O . ARG A 1 83 ? 9.551 5.942 -18.219 1.00 74.19 83 ARG A O 1
ATOM 663 N N . LYS A 1 84 ? 8.258 7.669 -17.551 1.00 70.31 84 LYS A N 1
ATOM 664 C CA . LYS A 1 84 ? 9.293 8.438 -16.835 1.00 70.31 84 LYS A CA 1
ATOM 665 C C . LYS A 1 84 ? 9.870 7.686 -15.628 1.00 70.31 84 LYS A C 1
ATOM 667 O O . LYS A 1 84 ? 11.023 7.905 -15.270 1.00 70.31 84 LYS A O 1
ATOM 672 N N . GLN A 1 85 ? 9.099 6.778 -15.030 1.00 70.81 85 GLN A N 1
ATOM 673 C CA . GLN A 1 85 ? 9.496 6.047 -13.827 1.00 70.81 85 GLN A CA 1
ATOM 674 C C . GLN A 1 85 ? 10.207 4.717 -14.135 1.00 70.81 85 GLN A C 1
ATOM 676 O O . GLN A 1 85 ? 10.768 4.111 -13.235 1.00 70.81 85 GLN A O 1
ATOM 681 N N . ARG A 1 86 ? 10.290 4.276 -15.403 1.00 66.94 86 ARG A N 1
ATOM 682 C CA . ARG A 1 86 ? 10.804 2.949 -15.831 1.00 66.94 86 ARG A CA 1
ATOM 683 C C . ARG A 1 86 ? 12.325 2.721 -15.699 1.00 66.94 86 ARG A C 1
ATOM 685 O O . ARG A 1 86 ? 12.876 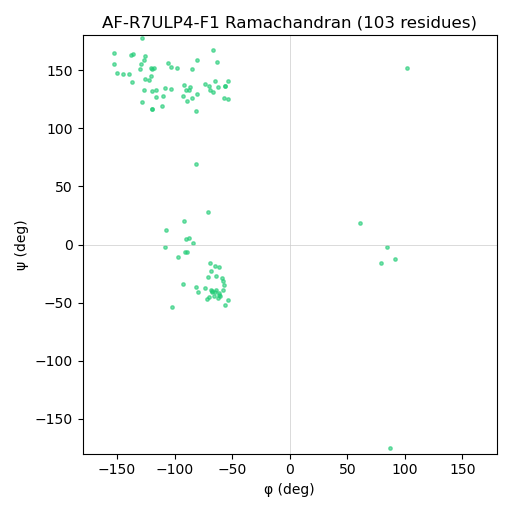1.917 -16.461 1.00 66.94 86 ARG A O 1
ATOM 692 N N . LYS A 1 87 ? 12.996 3.387 -14.752 1.00 74.19 87 LYS A N 1
ATOM 693 C CA . LYS A 1 87 ? 14.391 3.114 -14.360 1.00 74.19 87 LYS A CA 1
ATOM 694 C C . LYS A 1 87 ? 14.512 1.693 -13.772 1.00 74.19 87 LYS A C 1
ATOM 696 O O . LYS A 1 87 ? 13.514 1.113 -13.337 1.00 74.19 87 LYS A O 1
ATOM 701 N N . SER A 1 88 ? 15.716 1.112 -13.801 1.00 72.25 88 SER A N 1
ATOM 702 C CA . SER A 1 88 ? 15.946 -0.340 -13.646 1.00 72.25 88 SER A CA 1
ATOM 703 C C . SER A 1 88 ? 15.415 -0.959 -12.340 1.00 72.25 88 SER A C 1
ATOM 705 O O . SER A 1 88 ? 14.948 -2.093 -12.387 1.00 72.25 88 SER A O 1
ATOM 707 N N . GLY A 1 89 ? 15.377 -0.226 -11.219 1.00 86.00 89 GLY A N 1
ATOM 708 C CA . GLY A 1 89 ? 14.802 -0.714 -9.949 1.00 86.00 89 GLY A CA 1
ATOM 709 C C . GLY A 1 89 ? 13.273 -0.613 -9.846 1.00 86.00 89 GLY A C 1
ATOM 710 O O . GLY A 1 89 ? 12.612 -1.505 -9.327 1.00 86.00 89 GLY A O 1
ATOM 711 N N . TYR A 1 90 ? 12.676 0.441 -10.400 1.00 89.94 90 TYR A N 1
ATOM 712 C CA . TYR A 1 90 ? 11.220 0.609 -10.372 1.00 89.94 90 TYR A CA 1
ATOM 713 C C . TYR A 1 90 ? 10.517 -0.432 -11.250 1.00 89.94 90 TYR A C 1
ATOM 715 O O . TYR A 1 90 ? 9.488 -0.990 -10.880 1.00 89.94 90 TYR A O 1
ATOM 723 N N . ARG A 1 91 ? 11.095 -0.750 -12.417 1.00 91.31 91 ARG A N 1
ATOM 724 C CA . ARG A 1 91 ? 10.513 -1.746 -13.326 1.00 91.31 91 ARG A CA 1
ATOM 725 C C . ARG A 1 91 ? 10.423 -3.129 -12.681 1.00 91.31 91 ARG A C 1
ATOM 727 O O . ARG A 1 91 ? 9.404 -3.795 -12.846 1.00 91.31 91 ARG A O 1
ATOM 734 N N . SER A 1 92 ? 11.467 -3.564 -11.976 1.00 92.50 92 SER A N 1
ATOM 735 C CA . SER A 1 92 ? 11.454 -4.855 -11.283 1.00 92.50 92 SER A CA 1
ATOM 736 C C . SER A 1 92 ? 10.461 -4.852 -10.121 1.00 92.50 92 SER A C 1
ATOM 738 O O . SER A 1 92 ? 9.721 -5.824 -9.983 1.00 92.50 92 SER A O 1
ATOM 740 N N . ALA A 1 93 ? 10.369 -3.751 -9.366 1.00 95.19 93 ALA A N 1
ATOM 741 C CA . ALA A 1 93 ? 9.375 -3.582 -8.309 1.00 95.19 93 ALA A CA 1
ATOM 742 C C . ALA A 1 93 ? 7.945 -3.767 -8.836 1.00 95.19 93 ALA A C 1
ATOM 744 O O . ALA A 1 93 ? 7.208 -4.612 -8.334 1.00 95.19 93 ALA A O 1
ATOM 745 N N . VAL A 1 94 ? 7.584 -3.049 -9.905 1.00 95.31 94 VAL A N 1
ATOM 746 C CA . VAL A 1 94 ? 6.243 -3.119 -10.510 1.00 95.31 94 VAL A CA 1
ATOM 747 C C . VAL A 1 94 ? 5.963 -4.493 -11.106 1.00 95.31 94 VAL A C 1
ATOM 749 O O . VAL A 1 94 ? 4.867 -5.018 -10.936 1.00 95.31 94 VAL A O 1
ATOM 752 N N . ARG A 1 95 ? 6.945 -5.115 -11.770 1.00 94.56 95 ARG A N 1
ATOM 753 C CA . ARG A 1 95 ? 6.783 -6.464 -12.330 1.00 94.56 95 ARG A CA 1
ATOM 754 C C . ARG A 1 95 ? 6.509 -7.498 -11.236 1.00 94.56 95 ARG A C 1
ATOM 756 O O . ARG A 1 95 ? 5.615 -8.321 -11.397 1.00 94.56 95 ARG A O 1
ATOM 763 N N . ASN A 1 96 ? 7.272 -7.458 -10.144 1.00 96.00 96 ASN A N 1
ATOM 764 C CA . ASN A 1 96 ? 7.101 -8.392 -9.034 1.00 96.00 96 ASN A CA 1
ATOM 765 C C . ASN A 1 96 ? 5.763 -8.151 -8.315 1.00 96.00 96 ASN A C 1
ATOM 767 O O . ASN A 1 96 ? 5.066 -9.112 -8.011 1.00 96.00 96 ASN A O 1
ATOM 771 N N . ALA A 1 97 ? 5.371 -6.888 -8.117 1.00 97.50 97 ALA A N 1
ATOM 772 C CA . ALA A 1 97 ? 4.071 -6.533 -7.552 1.00 97.50 97 ALA A CA 1
ATOM 773 C C . ALA A 1 97 ? 2.908 -7.033 -8.414 1.00 97.50 97 ALA A C 1
ATOM 775 O O . ALA A 1 97 ? 1.980 -7.642 -7.896 1.00 97.50 97 ALA A O 1
ATOM 776 N N . LEU A 1 98 ? 2.999 -6.867 -9.737 1.00 96.81 98 LEU A N 1
ATOM 777 C CA . LEU A 1 98 ? 1.992 -7.354 -10.678 1.00 96.81 98 LEU A CA 1
ATOM 778 C C . LEU A 1 98 ? 1.876 -8.875 -10.692 1.00 96.81 98 LEU A C 1
ATOM 780 O O . LEU A 1 98 ? 0.767 -9.391 -10.787 1.00 96.81 98 LEU A O 1
ATOM 784 N N . ALA A 1 99 ? 2.998 -9.588 -10.591 1.00 96.31 99 ALA A N 1
ATOM 785 C CA . ALA A 1 99 ? 2.979 -11.042 -10.492 1.00 96.31 99 ALA A CA 1
ATOM 786 C C . ALA A 1 99 ? 2.230 -11.507 -9.235 1.00 96.31 99 ALA A C 1
ATOM 788 O O . ALA A 1 99 ? 1.433 -12.431 -9.323 1.00 96.31 99 ALA A O 1
ATOM 789 N N . VAL A 1 100 ? 2.440 -10.844 -8.092 1.0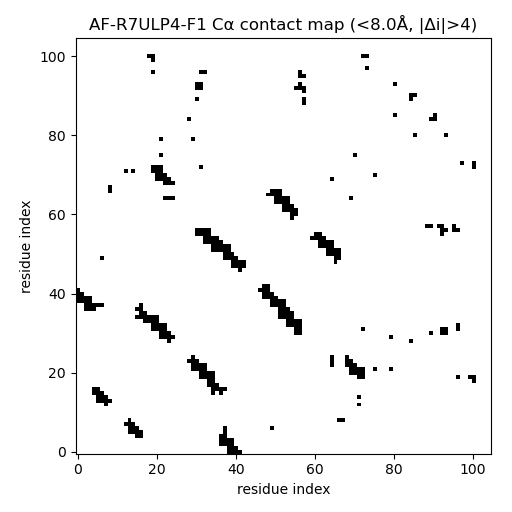0 96.25 100 VAL A N 1
ATOM 790 C CA . VAL A 1 100 ? 1.741 -11.176 -6.842 1.00 96.25 100 VAL A CA 1
ATOM 791 C C . VAL A 1 100 ? 0.269 -10.769 -6.898 1.00 96.25 100 VAL A C 1
ATOM 793 O O . VAL A 1 100 ? -0.585 -11.585 -6.583 1.00 96.25 100 VAL A O 1
ATOM 796 N N . ALA A 1 101 ? -0.043 -9.549 -7.343 1.00 94.81 101 ALA A N 1
ATOM 797 C CA . ALA A 1 101 ? -1.415 -9.040 -7.383 1.00 94.81 101 ALA A CA 1
ATOM 798 C C . ALA A 1 101 ? -2.344 -9.923 -8.232 1.00 94.81 101 ALA A C 1
ATOM 800 O O . ALA A 1 101 ? -3.468 -10.192 -7.833 1.00 94.81 101 ALA A O 1
ATOM 801 N N . LYS A 1 102 ? -1.852 -10.438 -9.366 1.00 92.00 102 LYS A N 1
ATOM 802 C CA . LYS A 1 102 ? -2.612 -11.349 -10.239 1.00 92.00 102 LYS A CA 1
ATOM 803 C C . LYS A 1 102 ? -2.861 -12.741 -9.653 1.00 92.00 102 LYS A C 1
ATOM 805 O O . LYS A 1 102 ? -3.673 -13.472 -10.198 1.00 92.00 102 LYS A O 1
ATOM 810 N N . LEU A 1 103 ? -2.133 -13.135 -8.608 1.00 90.69 103 LEU A N 1
ATOM 811 C CA . LEU A 1 103 ? -2.362 -14.399 -7.897 1.00 90.69 103 LEU A CA 1
ATOM 812 C C . LEU A 1 103 ? -3.376 -14.244 -6.754 1.00 90.69 103 LEU A C 1
ATOM 814 O O . LEU A 1 103 ? -3.708 -15.233 -6.109 1.00 90.69 103 LEU A O 1
ATOM 818 N N . MET A 1 104 ? -3.803 -13.012 -6.462 1.00 77.19 104 MET A N 1
ATOM 819 C CA . MET A 1 104 ? -4.688 -12.673 -5.342 1.00 77.19 104 MET A CA 1
ATOM 820 C C . MET A 1 104 ? -6.108 -12.292 -5.790 1.00 77.19 104 MET A C 1
ATOM 822 O O . MET A 1 104 ? -6.946 -12.012 -4.939 1.00 77.19 104 MET A O 1
ATOM 826 N N . THR A 1 105 ? -6.355 -12.264 -7.101 1.00 60.97 105 THR A N 1
ATOM 827 C CA . THR A 1 105 ? -7.670 -12.104 -7.748 1.00 60.97 105 THR A CA 1
ATOM 828 C C . THR A 1 105 ? -8.244 -13.459 -8.114 1.00 60.97 105 THR A C 1
ATOM 830 O O . THR A 1 105 ? -9.451 -13.667 -7.889 1.00 60.97 105 THR A O 1
#

Nearest PDB structures (foldseek):
  4ld6-assembly1_A  TM=8.912E-01  e=2.901E-09  Homo sapiens
  7uw8-assembly1_A  TM=8.643E-01  e=6.938E-02  Drosophila melanogaster
  7uve-assembly1_A  TM=8.438E-01  e=5.246E-02  Drosophila melanogaster
  7ef2-assembly2_B  TM=6.935E-01  e=1.213E-01  Zea mays
  6rji-assembly1_A  TM=6.851E-01  e=2.967E-01  Staphylococcus aureus subsp. aureus NCTC 8325

Mean predicted aligned error: 3.77 Å

Organism: Capitella teleta (NCBI:txid283909)

Radius of gyration: 13.78 Å; Cα contacts (8 Å, |Δi|>4): 191; chains: 1; bounding box: 31×30×39 Å

Solvent-accessible surface area (backbone atoms only — not comparable to full-atom values): 6012 Å² total; per-residue (Å²): 118,44,81,41,61,63,50,75,44,98,87,71,53,72,48,40,53,63,37,52,25,32,36,50,52,90,99,53,69,74,41,42,28,35,34,63,42,33,37,41,36,75,41,97,92,59,66,70,50,51,34,33,36,31,38,38,47,84,59,94,52,70,47,80,34,52,53,88,44,45,44,60,36,77,84,42,33,77,79,64,67,42,82,90,58,60,48,82,66,50,45,52,12,48,52,54,47,51,60,52,47,70,74,73,114

Foldseek 3Di:
DDKDQKDQDPVRDIDGQQAWKFFDDPPDATFIWGFHIKDWDADPVGDIWIWTFIDTFQDRDTDTGTCVRIGHCPVCVVVRVDPVQVPPRRVNRNVVSVVSNVVVD

InterPro domains:
  IPR000313 PWWP domain [PF00855] (18-101)
  IPR000313 PWWP domain [PS50812] (17-76)
  IPR000313 PWWP domain [SM00293] (15-74)

pLDDT: mean 92.74, std 7.27, range [60.97, 98.44]

Secondary structure (DSSP, 8-state):
-EEESEEE-TTS-EEETT-EEEE--TTS--EEEEEEEEEEEE-TTS-EEEEEEEEETTSS-EEEEEGGGEEETTTTHHHHS-GGG-SHHHHHHHHHHHHHHTT--